Protein AF-A0A318R2X2-F1 (afdb_monomer_lite)

Secondary structure (DSSP, 8-state):
-HHHHHHHHHHHHHHHHHHHHSS-SSHHHHHHHHHHHHHHHTTT-SSEEEEEETTTTEEEEEEPP-TTPPPEEEEEEE-

Sequence (79 aa):
MKLTIALISLIALVFGFFYLFTGYKSAFEADQQCHYEMRLKSVELEDLGCDHDLETNQWLLYRKGINEQPSEVIKRYRY

Organism: NCBI:txid2213228

Radius of gyration: 17.21 Å; chains: 1; bounding box: 40×33×47 Å

Foldseek 3Di:
DVVVVVVVVVVVVVVVVCVVPVADPDLVRQQVVLVVVQVVCCVPDPQWDWDQDPVQRWIFTWHPDDPPDHIGTPDIHHD

Structure (mmCIF, N/CA/C/O backbone):
data_AF-A0A318R2X2-F1
#
_entry.id   AF-A0A318R2X2-F1
#
loop_
_atom_site.group_PDB
_atom_site.id
_atom_site.type_symbol
_atom_site.label_atom_id
_atom_site.label_alt_id
_atom_site.label_comp_id
_atom_site.label_asym_id
_atom_site.label_entity_id
_atom_site.label_seq_id
_atom_site.pdbx_PDB_ins_code
_atom_site.Cartn_x
_atom_site.Cartn_y
_atom_site.Cartn_z
_atom_site.occupancy
_atom_site.B_iso_or_equiv
_atom_site.auth_seq_id
_atom_site.auth_comp_id
_atom_site.auth_asym_id
_atom_site.auth_atom_id
_atom_site.pdbx_PDB_model_num
ATOM 1 N N . MET A 1 1 ? -23.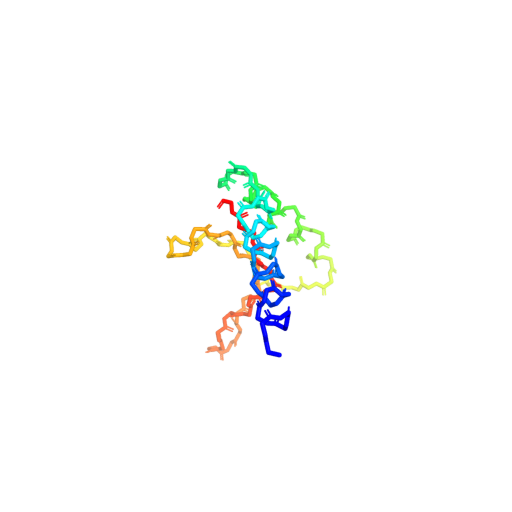445 -24.735 20.860 1.00 73.50 1 MET A N 1
ATOM 2 C CA . MET A 1 1 ? -23.973 -23.451 20.337 1.00 73.50 1 MET A CA 1
ATOM 3 C C . MET A 1 1 ? -23.463 -22.235 21.102 1.00 73.50 1 MET A C 1
ATOM 5 O O . MET A 1 1 ? -22.715 -21.485 20.501 1.00 73.50 1 MET A O 1
ATOM 9 N N . LYS A 1 2 ? -23.777 -22.031 22.394 1.00 90.56 2 LYS A N 1
ATOM 10 C CA . LYS A 1 2 ? -23.323 -20.827 23.135 1.00 90.56 2 LYS A CA 1
ATOM 11 C C . LYS A 1 2 ? -21.794 -20.660 23.170 1.00 90.56 2 LYS A C 1
ATOM 13 O O . LYS A 1 2 ? -21.297 -19.586 22.861 1.00 90.56 2 LYS A O 1
ATOM 18 N N . LEU A 1 3 ? -21.063 -21.739 23.463 1.00 94.75 3 LEU A N 1
ATOM 19 C CA . LEU A 1 3 ? -19.594 -21.738 23.472 1.00 94.75 3 LEU A CA 1
ATOM 20 C C . LEU A 1 3 ? -19.004 -21.457 22.078 1.00 94.75 3 LEU A C 1
ATOM 22 O O . LEU A 1 3 ? -18.065 -20.687 21.944 1.00 94.75 3 LEU A O 1
ATOM 26 N N . THR A 1 4 ? -19.595 -22.045 21.034 1.00 96.50 4 THR A N 1
ATOM 27 C CA . THR A 1 4 ? -19.187 -21.844 19.636 1.00 96.50 4 THR A CA 1
ATOM 28 C C . THR A 1 4 ? -19.359 -20.388 19.205 1.00 96.50 4 THR A C 1
ATOM 30 O O . THR A 1 4 ? -18.456 -19.821 18.606 1.00 96.50 4 THR A O 1
ATOM 33 N N . ILE A 1 5 ? -20.490 -19.767 19.555 1.00 97.19 5 ILE A N 1
ATOM 34 C CA . ILE A 1 5 ? -20.750 -18.350 19.272 1.00 97.19 5 ILE A CA 1
ATOM 35 C C . ILE A 1 5 ? -19.742 -17.472 20.019 1.00 97.19 5 ILE A C 1
ATOM 37 O O . ILE A 1 5 ? -19.137 -16.602 19.408 1.00 97.19 5 ILE A O 1
ATOM 41 N N . ALA A 1 6 ? -19.505 -17.736 21.309 1.00 97.62 6 ALA A N 1
ATOM 42 C CA . ALA A 1 6 ? -18.521 -16.989 22.092 1.00 97.62 6 ALA A CA 1
ATOM 43 C C . ALA A 1 6 ? -17.105 -17.082 21.494 1.00 97.62 6 ALA A C 1
ATOM 45 O O . ALA A 1 6 ? -16.409 -16.072 21.415 1.00 97.62 6 ALA A O 1
ATOM 46 N N . LEU A 1 7 ? -16.704 -18.267 21.021 1.00 97.94 7 LEU A N 1
ATOM 47 C CA . LEU A 1 7 ? -15.415 -18.472 20.364 1.00 97.94 7 LEU A CA 1
ATOM 48 C C . LEU A 1 7 ? -15.310 -17.689 19.047 1.00 97.94 7 LEU A C 1
ATOM 50 O O . LEU A 1 7 ? -14.314 -17.007 18.831 1.00 97.94 7 LEU A O 1
ATOM 54 N N . ILE A 1 8 ? -16.335 -17.743 18.190 1.00 98.12 8 ILE A N 1
ATOM 55 C CA . ILE A 1 8 ? -16.360 -16.991 16.923 1.00 98.12 8 ILE A CA 1
ATOM 56 C C . ILE A 1 8 ? -16.290 -15.484 17.191 1.00 98.12 8 ILE A C 1
ATOM 58 O O . ILE A 1 8 ? -15.503 -14.787 16.555 1.00 98.12 8 ILE A O 1
ATOM 62 N N . SER A 1 9 ? -17.058 -14.985 18.163 1.00 97.38 9 SER A N 1
ATOM 63 C CA . SER A 1 9 ? -17.026 -13.572 18.549 1.00 97.38 9 SER A CA 1
ATOM 64 C C . SER A 1 9 ? -15.653 -13.149 19.069 1.00 97.38 9 SER A C 1
ATOM 66 O O . SER A 1 9 ? -15.168 -12.082 18.701 1.00 97.38 9 SER A O 1
ATOM 68 N N . LEU A 1 10 ? -14.998 -13.982 19.885 1.00 97.94 10 LEU A N 1
ATOM 69 C CA . LEU A 1 10 ? -13.647 -13.704 20.373 1.00 97.94 10 LEU A CA 1
ATOM 70 C C . LEU A 1 10 ? -12.642 -13.635 19.219 1.00 97.94 10 LEU A C 1
ATOM 72 O O . LEU A 1 10 ? -11.848 -12.702 19.156 1.00 97.94 10 LEU A O 1
ATOM 76 N N . ILE A 1 11 ? -12.706 -14.587 18.288 1.00 98.06 11 ILE A N 1
ATOM 77 C CA . ILE A 1 11 ? -11.850 -14.606 17.099 1.00 98.06 11 ILE A CA 1
ATOM 78 C C . ILE A 1 11 ? -12.060 -13.332 16.270 1.00 98.06 11 ILE A C 1
ATOM 80 O O . ILE A 1 11 ? -11.089 -12.671 15.907 1.00 98.06 11 ILE A O 1
ATOM 84 N N . ALA A 1 12 ? -13.314 -12.945 16.025 1.00 97.38 12 ALA A N 1
ATOM 85 C CA . ALA A 1 12 ? -13.641 -11.729 15.287 1.00 97.38 12 ALA A CA 1
ATOM 86 C C . ALA A 1 12 ? -13.107 -10.463 15.979 1.00 97.38 12 ALA A C 1
ATOM 88 O O . ALA A 1 12 ? -12.553 -9.594 15.311 1.00 97.38 12 ALA A O 1
ATOM 89 N N . LEU A 1 13 ? -13.211 -10.375 17.310 1.00 97.69 13 LEU A N 1
ATOM 90 C CA . LEU A 1 13 ? -12.661 -9.259 18.083 1.00 97.69 13 LEU A CA 1
ATOM 91 C C . LEU A 1 13 ? -11.136 -9.193 17.996 1.00 97.69 13 LEU A C 1
ATOM 93 O O . LEU A 1 13 ? -10.586 -8.113 17.807 1.00 97.69 13 LEU A O 1
ATOM 97 N N . VAL A 1 14 ? -10.455 -10.335 18.097 1.00 97.00 14 VAL A N 1
ATOM 98 C CA . VAL A 1 14 ? -8.993 -10.406 17.984 1.00 97.00 14 VAL A CA 1
ATOM 99 C C . VAL A 1 14 ? -8.540 -9.978 16.588 1.00 97.00 14 VAL A C 1
ATOM 101 O O . VAL A 1 14 ? -7.650 -9.138 16.469 1.00 97.00 14 VAL A O 1
ATOM 104 N N . PHE A 1 15 ? -9.179 -10.480 15.527 1.00 96.06 15 PHE A N 1
ATOM 105 C CA . PHE A 1 15 ? -8.869 -10.054 14.160 1.00 96.06 15 PHE A CA 1
ATOM 106 C C . PHE A 1 15 ? -9.189 -8.580 13.920 1.00 96.06 15 PHE A C 1
ATOM 108 O O . PHE A 1 15 ? -8.389 -7.891 13.296 1.00 96.06 15 PHE A O 1
ATOM 115 N N . GLY A 1 16 ? -10.312 -8.081 14.440 1.00 94.00 16 GLY A N 1
ATOM 116 C CA . GLY A 1 16 ? -10.662 -6.665 14.370 1.00 94.00 16 GLY A CA 1
ATOM 117 C C . GLY A 1 16 ? -9.643 -5.785 15.091 1.00 94.00 16 GLY A C 1
ATOM 118 O O . GLY A 1 16 ? -9.243 -4.755 14.559 1.00 94.00 16 GLY A O 1
ATOM 119 N N . PHE A 1 17 ? -9.156 -6.217 16.257 1.00 94.62 17 PHE A N 1
ATOM 120 C CA . PHE A 1 17 ? -8.094 -5.530 16.984 1.00 94.62 17 PHE A CA 1
ATOM 121 C C . PHE A 1 17 ? -6.803 -5.487 16.162 1.00 94.62 17 PHE A C 1
ATOM 123 O O . PHE A 1 17 ? -6.285 -4.406 15.902 1.00 94.62 17 PHE A O 1
ATOM 130 N N . PHE A 1 18 ? -6.310 -6.629 15.675 1.00 93.25 18 PHE A N 1
ATOM 131 C CA . PHE A 1 18 ? -5.119 -6.630 14.822 1.00 93.25 18 PHE A CA 1
ATOM 132 C C . PHE A 1 18 ? -5.321 -5.759 13.588 1.00 93.25 18 PHE A C 1
ATOM 134 O O . PHE A 1 18 ? -4.487 -4.906 13.308 1.00 93.25 18 PHE A O 1
ATOM 141 N N . TYR A 1 19 ? -6.469 -5.878 12.921 1.00 88.19 19 TYR A N 1
ATOM 142 C CA . TYR A 1 19 ? -6.789 -5.009 11.805 1.00 88.19 19 TYR A CA 1
ATOM 143 C C . TYR A 1 19 ? -6.730 -3.539 12.220 1.00 88.19 19 TYR A C 1
ATOM 145 O O . TYR A 1 19 ? -6.089 -2.777 11.538 1.00 88.19 19 TYR A O 1
ATOM 153 N N . LEU A 1 20 ? -7.263 -3.082 13.346 1.00 84.94 20 LEU A N 1
ATOM 154 C CA . LEU A 1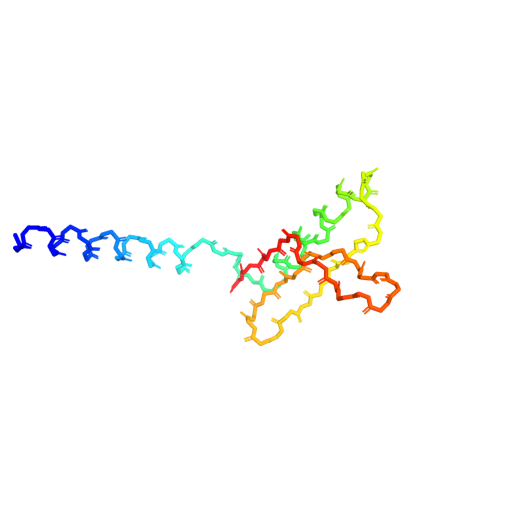 20 ? -7.161 -1.659 13.705 1.00 84.94 20 LEU A CA 1
ATOM 155 C C . LEU A 1 20 ? -5.735 -1.206 14.071 1.00 84.94 20 LEU A C 1
ATOM 157 O O . LEU A 1 20 ? -5.398 -0.053 13.820 1.00 84.94 20 LEU A O 1
ATOM 161 N N . PHE A 1 21 ? -4.891 -2.094 14.602 1.00 85.81 21 PHE A N 1
ATOM 162 C CA . PHE A 1 21 ? -3.596 -1.718 15.187 1.00 85.81 21 PHE A CA 1
ATOM 163 C C . PHE A 1 21 ? -2.348 -2.117 14.376 1.00 85.81 21 PHE A C 1
ATOM 165 O O . PHE A 1 21 ? -1.250 -1.702 14.740 1.00 85.81 21 PHE A O 1
ATOM 172 N N . THR A 1 22 ? -2.462 -2.879 13.281 1.00 85.75 22 THR A N 1
ATOM 173 C CA . THR A 1 22 ? -1.304 -3.321 12.467 1.00 85.75 22 THR A CA 1
ATOM 174 C C . THR A 1 22 ? -1.123 -2.535 11.159 1.00 85.75 22 THR A C 1
ATOM 176 O O . THR A 1 22 ? -0.908 -3.126 10.102 1.00 85.75 22 THR A O 1
ATOM 179 N N . GLY A 1 23 ? -1.277 -1.212 11.192 1.00 89.12 23 GLY A N 1
ATOM 180 C CA . GLY A 1 23 ? -0.984 -0.314 10.063 1.00 89.12 23 GLY A CA 1
ATOM 181 C C . GLY A 1 23 ? 0.299 0.490 10.282 1.00 89.12 23 GLY A C 1
ATOM 182 O O . GLY A 1 23 ? 0.853 0.492 11.383 1.00 89.12 23 GLY A O 1
ATOM 183 N N . TYR A 1 24 ? 0.754 1.190 9.245 1.00 94.19 24 TYR A N 1
ATOM 184 C CA . TYR A 1 24 ? 1.723 2.276 9.412 1.00 94.19 24 TYR A CA 1
ATOM 185 C C . TYR A 1 24 ? 1.074 3.418 10.206 1.00 94.19 24 TYR A C 1
ATOM 187 O O . TYR A 1 24 ? -0.144 3.523 10.270 1.00 94.19 24 TYR A O 1
ATOM 195 N N . LYS A 1 25 ? 1.863 4.281 10.847 1.00 92.38 25 LYS A N 1
ATOM 196 C CA . LYS A 1 25 ? 1.322 5.342 11.715 1.00 92.38 25 LYS A CA 1
ATOM 197 C C . LYS A 1 25 ? 0.924 6.605 10.960 1.00 92.38 25 LYS A C 1
ATOM 199 O O . LYS A 1 25 ? 0.383 7.531 11.562 1.00 92.38 25 LYS A O 1
ATOM 204 N N . SER A 1 26 ? 1.270 6.697 9.679 1.00 93.88 26 SER A N 1
ATOM 205 C CA . SER A 1 26 ? 0.965 7.852 8.840 1.00 93.88 26 SER A CA 1
ATOM 206 C C . SER A 1 26 ? 1.030 7.507 7.356 1.00 93.88 26 SER A C 1
ATOM 208 O O . SER A 1 26 ? 1.725 6.569 6.956 1.00 93.88 26 SER A O 1
ATOM 210 N N . ALA A 1 27 ? 0.393 8.351 6.541 1.00 95.44 27 ALA A N 1
ATOM 211 C CA . ALA A 1 27 ? 0.519 8.306 5.087 1.00 95.44 27 ALA A CA 1
ATOM 212 C C . ALA A 1 27 ? 1.983 8.388 4.635 1.00 95.44 27 ALA A C 1
ATOM 214 O O . ALA A 1 27 ? 2.359 7.734 3.673 1.00 95.44 27 ALA A O 1
ATOM 215 N N . PHE A 1 28 ? 2.810 9.156 5.351 1.00 96.94 28 PHE A N 1
ATOM 216 C CA . PHE A 1 28 ? 4.232 9.327 5.052 1.00 96.94 28 PHE A CA 1
ATOM 217 C C . PHE A 1 28 ? 5.047 8.050 5.300 1.00 96.94 28 PHE A C 1
ATOM 219 O O . PHE A 1 28 ? 5.908 7.689 4.507 1.00 96.94 28 PHE A O 1
ATOM 226 N N . GLU A 1 29 ? 4.766 7.338 6.392 1.00 97.12 29 GLU A N 1
ATOM 227 C CA . GLU A 1 29 ? 5.450 6.078 6.700 1.00 97.12 29 GLU A CA 1
ATOM 228 C C . GLU A 1 29 ? 5.058 4.974 5.701 1.00 97.12 29 GLU A C 1
ATOM 230 O O . GLU A 1 29 ? 5.917 4.231 5.223 1.00 97.12 29 GLU A O 1
ATOM 235 N N . ALA A 1 30 ? 3.775 4.908 5.330 1.00 97.56 30 ALA A N 1
ATOM 236 C CA . ALA A 1 30 ? 3.294 3.988 4.302 1.00 97.56 30 ALA A CA 1
ATOM 237 C C . ALA A 1 30 ? 3.871 4.302 2.910 1.00 97.56 30 ALA A C 1
ATOM 239 O O . ALA A 1 30 ? 4.282 3.379 2.206 1.00 97.56 30 ALA A O 1
ATOM 240 N N . ASP A 1 31 ? 3.954 5.584 2.540 1.00 97.94 31 ASP A N 1
ATOM 241 C CA . ASP A 1 31 ? 4.594 6.058 1.307 1.00 97.94 31 ASP A CA 1
ATOM 242 C C . ASP A 1 31 ? 6.057 5.608 1.223 1.00 97.94 31 ASP A C 1
ATOM 244 O O . ASP A 1 31 ? 6.483 4.961 0.259 1.00 97.94 31 ASP A O 1
ATOM 248 N N . GLN A 1 32 ? 6.818 5.897 2.283 1.00 98.12 32 GLN A N 1
ATOM 249 C CA . GLN A 1 32 ? 8.228 5.548 2.376 1.00 98.12 32 GLN A CA 1
ATOM 250 C C . GLN A 1 32 ? 8.432 4.040 2.216 1.00 98.12 32 GLN A C 1
ATOM 252 O O . GLN A 1 32 ? 9.331 3.607 1.488 1.00 98.12 32 GLN A O 1
ATOM 257 N N . GLN A 1 33 ? 7.595 3.234 2.871 1.00 98.06 33 GLN A N 1
ATOM 258 C CA . GLN A 1 33 ? 7.698 1.786 2.781 1.00 98.06 33 GLN A CA 1
ATOM 259 C C . GLN A 1 33 ? 7.301 1.255 1.397 1.00 98.06 33 GLN A C 1
ATOM 261 O O . GLN A 1 33 ? 7.960 0.338 0.900 1.00 98.06 33 GLN A O 1
ATOM 266 N N . CYS A 1 34 ? 6.281 1.836 0.755 1.00 98.25 34 CYS A N 1
ATOM 267 C CA . CYS A 1 34 ? 5.915 1.490 -0.617 1.00 98.25 34 CYS A CA 1
ATOM 268 C C . CYS A 1 34 ? 7.104 1.707 -1.559 1.00 98.25 34 CYS A C 1
ATOM 270 O O . CYS A 1 34 ? 7.536 0.777 -2.244 1.00 98.25 34 CYS A O 1
ATOM 272 N N . HIS A 1 35 ? 7.700 2.902 -1.535 1.00 98.06 35 HIS A N 1
ATOM 273 C CA . HIS A 1 35 ? 8.826 3.250 -2.401 1.00 98.06 35 HIS A CA 1
ATOM 274 C C . HIS A 1 35 ? 10.096 2.448 -2.087 1.00 98.06 35 HIS A C 1
ATOM 276 O O . HIS A 1 35 ? 10.844 2.085 -3.000 1.00 98.06 35 HIS A O 1
ATOM 282 N N . TYR A 1 36 ? 10.333 2.121 -0.815 1.00 97.88 36 TYR A N 1
ATOM 283 C CA . TYR A 1 36 ? 11.419 1.228 -0.420 1.00 97.88 36 TYR A CA 1
ATOM 284 C C . TYR A 1 36 ? 11.252 -0.170 -1.033 1.00 97.88 36 TYR A C 1
ATOM 286 O O . TYR A 1 36 ? 12.176 -0.681 -1.668 1.00 97.88 36 TYR A O 1
ATOM 294 N N . GLU A 1 37 ? 10.074 -0.782 -0.899 1.00 97.44 37 GLU A N 1
ATOM 295 C CA . GLU A 1 37 ? 9.815 -2.115 -1.453 1.00 97.44 37 GLU A CA 1
ATOM 296 C C . GLU A 1 37 ? 9.757 -2.122 -2.981 1.00 97.44 37 GLU A C 1
ATOM 298 O O . GLU A 1 37 ? 10.231 -3.079 -3.595 1.00 97.44 37 GLU A O 1
ATOM 303 N N . MET A 1 38 ? 9.242 -1.055 -3.598 1.00 97.44 38 MET A N 1
ATOM 304 C CA . MET A 1 38 ? 9.296 -0.851 -5.044 1.00 97.44 38 MET A CA 1
ATOM 305 C C . MET A 1 38 ? 10.741 -0.923 -5.542 1.00 97.44 38 MET A C 1
ATOM 307 O O . MET A 1 38 ? 11.032 -1.682 -6.463 1.00 97.44 38 MET A O 1
ATOM 311 N N . ARG A 1 39 ? 11.662 -0.200 -4.888 1.00 96.25 39 ARG A N 1
ATOM 312 C CA . ARG A 1 39 ? 13.093 -0.204 -5.228 1.00 96.25 39 ARG A CA 1
ATOM 313 C C . ARG A 1 39 ? 13.740 -1.579 -5.053 1.00 96.25 39 ARG A C 1
ATOM 315 O O . ARG A 1 39 ? 14.628 -1.935 -5.819 1.00 96.25 39 ARG A O 1
ATOM 322 N N . LEU A 1 40 ? 13.345 -2.344 -4.037 1.00 96.06 40 LEU A N 1
ATOM 323 C CA . LEU A 1 40 ? 13.865 -3.702 -3.855 1.00 96.06 40 LEU A CA 1
ATOM 324 C C . LEU A 1 40 ? 13.364 -4.648 -4.950 1.00 96.06 40 LEU A C 1
ATOM 326 O O . LEU A 1 40 ? 14.131 -5.449 -5.475 1.00 96.06 40 LEU A O 1
ATOM 330 N N . LYS A 1 41 ? 12.079 -4.552 -5.300 1.00 95.19 41 LYS A N 1
ATOM 331 C CA . LYS A 1 41 ? 11.438 -5.431 -6.284 1.00 95.19 41 LYS A CA 1
ATOM 332 C C . LYS A 1 41 ? 11.760 -5.058 -7.726 1.00 95.19 41 LYS A C 1
ATOM 334 O O . LYS A 1 41 ? 11.689 -5.932 -8.583 1.00 95.19 41 LYS A O 1
ATOM 339 N N . SER A 1 42 ? 12.170 -3.817 -7.994 1.00 91.62 42 SER A N 1
ATOM 340 C CA . SER A 1 42 ? 12.542 -3.362 -9.339 1.00 91.62 42 SER A CA 1
ATOM 341 C C . SER A 1 42 ? 13.779 -4.060 -9.914 1.00 91.62 42 SER A C 1
ATOM 343 O O . SER A 1 42 ? 14.122 -3.840 -11.067 1.00 91.62 42 SER A O 1
ATOM 345 N N . VAL A 1 43 ? 14.476 -4.873 -9.113 1.00 90.00 43 VAL A N 1
ATOM 346 C CA . VAL A 1 43 ? 15.571 -5.738 -9.579 1.00 90.00 43 VAL A CA 1
ATOM 347 C C . VAL A 1 43 ? 15.041 -6.921 -10.400 1.00 90.00 43 VAL A C 1
ATOM 349 O O . VAL A 1 43 ? 15.721 -7.385 -11.308 1.00 90.00 43 VAL A O 1
ATOM 352 N N . GLU A 1 44 ? 13.837 -7.406 -10.088 1.00 87.44 44 GLU A N 1
ATOM 353 C CA . GLU A 1 44 ? 13.242 -8.608 -10.694 1.00 87.44 44 GLU A CA 1
ATOM 354 C C . GLU A 1 44 ? 11.973 -8.305 -11.498 1.00 87.44 44 GLU A C 1
ATOM 356 O O . GLU A 1 44 ? 11.592 -9.075 -12.377 1.00 87.44 44 GLU A O 1
ATOM 361 N N . LEU A 1 45 ? 11.289 -7.209 -11.170 1.00 86.12 45 LEU A N 1
ATOM 362 C CA . LEU A 1 45 ? 10.018 -6.822 -11.763 1.00 86.12 45 LEU A CA 1
ATOM 363 C C . LEU A 1 45 ? 10.142 -5.451 -12.418 1.00 86.12 45 LEU A C 1
ATOM 365 O O . LEU A 1 45 ? 10.517 -4.476 -11.771 1.00 86.12 45 LEU A O 1
ATOM 369 N N . GLU A 1 46 ? 9.761 -5.368 -13.684 1.00 88.50 46 GLU A N 1
ATOM 370 C CA . GLU A 1 46 ? 9.670 -4.101 -14.404 1.00 88.50 46 GLU A CA 1
ATOM 371 C C . GLU A 1 46 ? 8.322 -3.410 -14.144 1.00 88.50 46 GLU A C 1
ATOM 373 O O . GLU A 1 46 ? 7.387 -3.997 -13.586 1.00 88.50 46 GLU A O 1
ATOM 378 N N . ASP A 1 47 ? 8.246 -2.134 -14.528 1.00 93.56 47 ASP A N 1
ATOM 379 C CA . ASP A 1 47 ? 7.016 -1.337 -14.544 1.00 93.56 47 ASP A CA 1
ATOM 380 C C . ASP A 1 47 ? 6.275 -1.222 -13.204 1.00 93.56 47 ASP A C 1
ATOM 382 O O . ASP A 1 47 ? 5.050 -1.088 -13.151 1.00 93.56 47 ASP A O 1
ATOM 386 N N . LEU A 1 48 ? 7.017 -1.227 -12.098 1.00 97.06 48 LEU A N 1
ATOM 387 C CA . LEU A 1 48 ? 6.447 -0.983 -10.778 1.00 97.06 48 LEU A CA 1
ATOM 388 C C . LEU A 1 48 ? 6.123 0.500 -10.554 1.00 97.06 48 LEU A C 1
ATOM 390 O O . LEU A 1 48 ? 6.799 1.398 -11.062 1.00 97.06 48 LEU A O 1
ATOM 394 N N . GLY A 1 49 ? 5.096 0.749 -9.750 1.00 96.75 49 GLY A N 1
ATOM 395 C CA . GLY A 1 49 ? 4.731 2.074 -9.269 1.00 96.75 49 GLY A CA 1
ATOM 396 C C . GLY A 1 49 ? 4.157 2.024 -7.859 1.00 96.75 49 GLY A C 1
ATOM 397 O O . GLY A 1 49 ? 3.651 0.992 -7.416 1.00 96.75 49 GLY A O 1
ATOM 398 N N . CYS A 1 50 ? 4.229 3.163 -7.178 1.00 97.69 50 CYS A N 1
ATOM 399 C CA . CYS A 1 50 ? 3.498 3.429 -5.947 1.00 97.69 50 CYS A CA 1
ATOM 400 C C . CYS A 1 50 ? 2.452 4.509 -6.216 1.00 97.69 50 CYS A C 1
ATOM 402 O O . CYS A 1 50 ? 2.754 5.496 -6.884 1.00 97.69 50 CYS A O 1
ATOM 404 N N . ASP A 1 51 ? 1.229 4.305 -5.735 1.00 97.25 51 ASP A N 1
ATOM 405 C CA . ASP A 1 51 ? 0.159 5.301 -5.814 1.00 97.25 51 ASP A CA 1
ATOM 406 C C . ASP A 1 51 ? -0.619 5.370 -4.503 1.00 97.25 51 ASP A C 1
ATOM 408 O O . ASP A 1 51 ? -0.715 4.382 -3.769 1.00 97.25 51 ASP A O 1
ATOM 412 N N . HIS A 1 52 ? -1.149 6.550 -4.210 1.00 97.12 52 HIS A N 1
ATOM 413 C CA . HIS A 1 52 ? -1.918 6.802 -3.008 1.00 97.12 52 HIS A CA 1
ATOM 414 C C . HIS A 1 52 ? -3.414 6.689 -3.312 1.00 97.12 52 HIS A C 1
ATOM 416 O O . HIS A 1 52 ? -4.033 7.599 -3.862 1.00 97.12 52 HIS A O 1
ATOM 422 N N . ASP A 1 53 ? -4.004 5.574 -2.894 1.00 96.19 53 ASP A N 1
ATOM 423 C CA . ASP A 1 53 ? -5.438 5.333 -2.967 1.00 96.19 53 ASP A CA 1
ATOM 424 C C . ASP A 1 53 ? -6.159 6.093 -1.844 1.00 96.19 53 ASP A C 1
ATOM 426 O O . ASP A 1 53 ? -6.223 5.658 -0.689 1.00 96.19 53 ASP A O 1
ATOM 430 N N . LEU A 1 54 ? -6.702 7.253 -2.215 1.00 92.44 54 LEU A N 1
ATOM 431 C CA . LEU A 1 54 ? -7.445 8.153 -1.332 1.00 92.44 54 LEU A CA 1
ATOM 432 C C . LEU A 1 54 ? -8.821 7.605 -0.927 1.00 92.44 54 LEU A C 1
ATOM 434 O O . LEU A 1 54 ? -9.377 8.054 0.074 1.00 92.44 54 LEU A O 1
ATOM 438 N N . GLU A 1 55 ? -9.383 6.652 -1.676 1.00 94.69 55 GLU A N 1
ATOM 439 C CA . GLU A 1 55 ? -10.683 6.057 -1.350 1.00 94.69 55 GLU A CA 1
ATOM 440 C C . GLU A 1 55 ? -10.543 5.081 -0.183 1.00 94.69 55 GLU A C 1
ATOM 442 O O . GLU A 1 55 ? -11.405 5.021 0.699 1.00 94.69 55 GLU A O 1
ATOM 447 N N . THR A 1 56 ? -9.429 4.343 -0.145 1.00 92.00 56 THR A N 1
ATOM 448 C CA . THR A 1 56 ? -9.153 3.380 0.927 1.00 92.00 56 THR A CA 1
ATOM 449 C C . THR A 1 56 ? -8.174 3.885 1.989 1.00 92.00 56 THR A C 1
ATOM 451 O O . THR A 1 56 ? -8.029 3.222 3.019 1.00 92.00 56 THR A O 1
ATOM 454 N N . ASN A 1 57 ? -7.568 5.064 1.794 1.00 91.44 57 ASN A N 1
ATOM 455 C CA . ASN A 1 57 ? -6.478 5.620 2.610 1.00 91.44 57 ASN A CA 1
ATOM 456 C C . ASN A 1 57 ? -5.292 4.650 2.714 1.00 91.44 57 A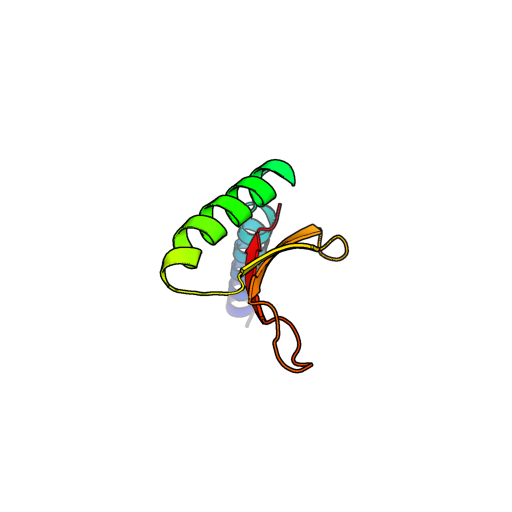SN A C 1
ATOM 458 O O . ASN A 1 57 ? -4.866 4.251 3.801 1.00 91.44 57 ASN A O 1
ATOM 462 N N . GLN A 1 58 ? -4.801 4.194 1.564 1.00 95.88 58 GLN A N 1
ATOM 463 C CA . GLN A 1 58 ? -3.712 3.221 1.483 1.00 95.88 58 GLN A CA 1
ATOM 464 C C . GLN A 1 58 ? -2.738 3.602 0.383 1.00 95.88 58 GLN A C 1
ATOM 466 O O . GLN A 1 58 ? -3.126 4.118 -0.658 1.00 95.88 58 GLN A O 1
ATOM 471 N N . TRP A 1 59 ? -1.471 3.251 0.565 1.00 98.00 59 TRP A N 1
ATOM 472 C CA . TRP A 1 59 ? -0.542 3.207 -0.557 1.00 98.00 59 TRP A CA 1
ATOM 473 C C . TRP A 1 59 ? -0.611 1.853 -1.251 1.00 98.00 59 TRP A C 1
ATOM 475 O O . TRP A 1 59 ? -0.733 0.810 -0.603 1.00 98.00 59 TRP A O 1
ATOM 485 N N . LEU A 1 60 ? -0.521 1.863 -2.574 1.00 98.00 60 LEU A N 1
ATOM 486 C CA . LEU A 1 60 ? -0.551 0.683 -3.424 1.00 98.00 60 LEU A CA 1
ATOM 487 C C . LEU A 1 60 ? 0.797 0.544 -4.115 1.00 98.00 60 LEU A C 1
ATOM 489 O O . LEU A 1 60 ? 1.169 1.414 -4.893 1.00 98.00 60 LEU A O 1
ATOM 493 N N . LEU A 1 61 ? 1.489 -0.571 -3.893 1.00 98.25 61 LEU 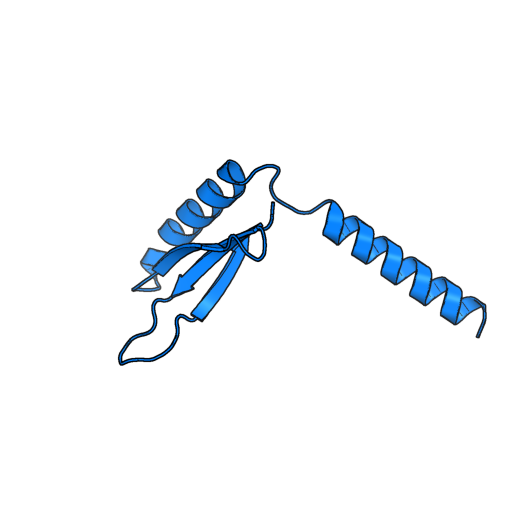A N 1
ATOM 494 C CA . LEU A 1 61 ? 2.520 -1.022 -4.821 1.00 98.25 61 LEU A CA 1
ATOM 495 C C . LEU A 1 61 ? 1.822 -1.817 -5.917 1.00 98.25 61 LEU A C 1
ATOM 497 O O . LEU A 1 61 ? 1.155 -2.815 -5.627 1.00 98.25 61 LEU A O 1
ATOM 501 N N . TYR A 1 62 ? 2.000 -1.403 -7.162 1.00 97.56 62 TYR A N 1
ATOM 502 C CA . TYR A 1 62 ? 1.375 -2.039 -8.313 1.00 97.56 62 TYR A CA 1
ATOM 503 C C . TYR A 1 62 ? 2.371 -2.254 -9.450 1.00 97.56 62 TYR A C 1
ATOM 505 O O . TYR A 1 62 ? 3.380 -1.556 -9.552 1.00 97.56 62 TYR A O 1
ATOM 513 N N . ARG A 1 63 ? 2.073 -3.222 -10.316 1.00 97.00 63 ARG A N 1
ATOM 514 C CA . ARG A 1 63 ? 2.677 -3.336 -11.646 1.00 97.00 63 ARG A CA 1
ATOM 515 C C . ARG A 1 63 ? 1.770 -2.622 -12.637 1.00 97.00 63 ARG A C 1
ATOM 517 O O . ARG A 1 63 ? 0.567 -2.891 -12.658 1.00 97.00 63 ARG A O 1
ATOM 524 N N . LYS A 1 64 ? 2.320 -1.711 -13.439 1.00 94.94 64 LYS A N 1
ATOM 525 C CA . LYS A 1 64 ? 1.558 -1.022 -14.486 1.00 94.94 64 LYS A CA 1
ATOM 526 C C . LYS A 1 64 ? 1.029 -2.046 -15.480 1.00 94.94 64 LYS A C 1
ATOM 528 O O . LYS A 1 64 ? 1.752 -2.943 -15.911 1.00 94.94 64 LYS A O 1
ATOM 533 N N . GLY A 1 65 ? -0.239 -1.901 -15.837 1.00 93.06 65 GLY A N 1
ATOM 534 C CA . GLY A 1 65 ? -0.812 -2.672 -16.926 1.00 93.06 65 GLY A CA 1
ATOM 535 C C . GLY A 1 65 ? -0.217 -2.241 -18.268 1.00 93.06 65 GLY A C 1
ATOM 536 O O . GLY A 1 65 ? 0.036 -1.058 -18.500 1.00 93.06 65 GLY A O 1
ATOM 537 N N . ILE A 1 66 ? 0.013 -3.210 -19.151 1.00 92.00 66 ILE A N 1
ATOM 538 C CA . ILE A 1 66 ? 0.478 -2.999 -20.528 1.00 92.00 66 ILE A CA 1
ATOM 539 C C . ILE A 1 66 ? -0.639 -3.362 -21.506 1.00 92.00 66 ILE A C 1
ATOM 541 O O . ILE A 1 66 ? -1.484 -4.196 -21.187 1.00 92.00 66 ILE A O 1
ATOM 545 N N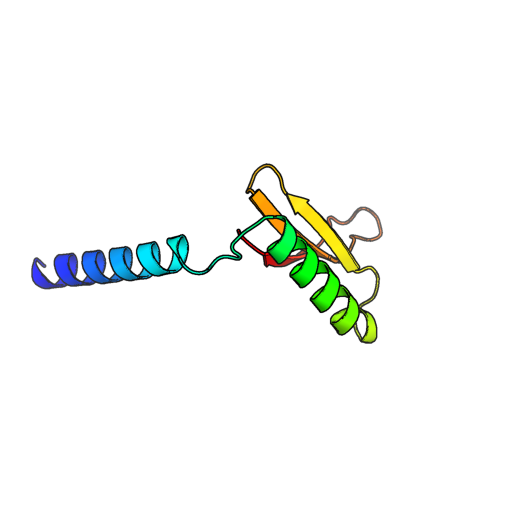 . ASN A 1 67 ? -0.639 -2.777 -22.708 1.00 90.88 67 ASN A N 1
ATOM 546 C CA . ASN A 1 67 ? -1.605 -3.099 -23.772 1.00 90.88 67 ASN A CA 1
ATOM 547 C C . ASN A 1 67 ? -3.071 -3.046 -23.296 1.00 90.88 67 ASN A C 1
ATOM 54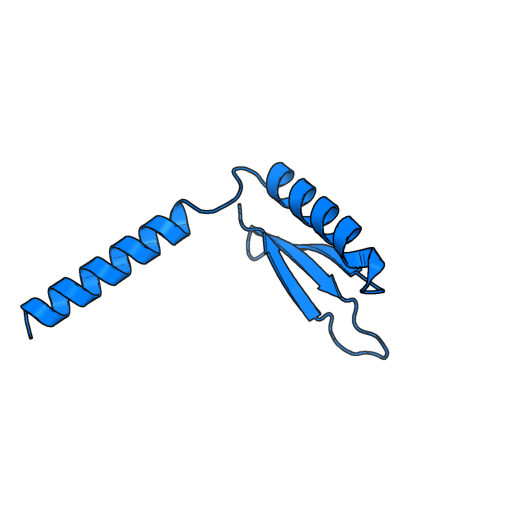9 O O . ASN A 1 67 ? -3.811 -4.020 -23.434 1.00 90.88 67 ASN A O 1
ATOM 553 N N . GLU A 1 68 ? -3.458 -1.919 -22.690 1.00 91.31 68 GLU A N 1
ATOM 554 C CA . GLU A 1 68 ? -4.820 -1.657 -22.186 1.00 91.31 68 GLU A CA 1
ATOM 555 C C . GLU A 1 68 ? -5.283 -2.586 -21.049 1.00 91.31 68 GLU A C 1
ATOM 557 O O . GLU A 1 68 ? -6.449 -2.562 -20.657 1.00 91.31 68 GLU A O 1
ATOM 562 N N . GLN A 1 69 ? -4.379 -3.381 -20.471 1.00 95.19 69 GLN A N 1
ATOM 563 C CA . GLN A 1 69 ? -4.679 -4.134 -19.258 1.00 95.19 69 GLN A CA 1
ATOM 564 C C . GLN A 1 69 ? -4.670 -3.217 -18.029 1.00 95.19 69 GLN A C 1
ATOM 566 O O . GLN A 1 69 ? -3.910 -2.245 -17.989 1.00 95.19 69 GLN A O 1
ATOM 571 N N . PRO A 1 70 ? -5.491 -3.510 -17.008 1.00 95.00 70 PRO A N 1
ATOM 572 C CA . PRO A 1 70 ? -5.435 -2.788 -15.747 1.00 95.00 70 PRO A CA 1
ATOM 573 C C . PRO A 1 70 ? -4.119 -3.066 -15.013 1.00 95.00 70 PRO A C 1
ATOM 575 O O . PRO A 1 70 ? -3.503 -4.122 -15.169 1.00 95.00 70 PRO A O 1
ATOM 578 N N . SER A 1 71 ? -3.711 -2.123 -14.167 1.00 95.56 71 SER A N 1
ATOM 579 C CA . SER A 1 71 ? -2.600 -2.330 -13.239 1.00 95.56 71 SER A CA 1
ATOM 580 C C . SER A 1 71 ? -2.919 -3.421 -12.216 1.00 95.56 71 SER A C 1
ATOM 582 O O . SER A 1 71 ? -4.033 -3.510 -11.698 1.00 95.56 71 SER A O 1
ATOM 584 N N . GLU A 1 72 ? -1.915 -4.225 -11.884 1.00 96.00 72 GLU A N 1
ATOM 585 C CA . GLU A 1 72 ? -2.014 -5.292 -10.891 1.00 96.00 72 GLU A CA 1
ATOM 586 C C . GLU A 1 72 ? -1.522 -4.779 -9.534 1.00 96.00 72 GLU A C 1
ATOM 588 O O . GLU A 1 72 ? -0.357 -4.404 -9.394 1.00 96.00 72 GLU A O 1
ATOM 593 N N . VAL A 1 73 ? -2.385 -4.781 -8.514 1.00 96.75 73 VAL A N 1
ATOM 594 C CA . VAL A 1 73 ? -1.971 -4.440 -7.145 1.00 96.75 73 VAL A CA 1
ATOM 595 C C . VAL A 1 73 ? -1.165 -5.595 -6.559 1.00 96.75 73 VAL A C 1
ATOM 597 O O . VAL A 1 73 ? -1.691 -6.681 -6.334 1.00 96.75 73 VAL A O 1
ATOM 600 N N . ILE A 1 74 ? 0.101 -5.333 -6.249 1.00 96.75 74 ILE A N 1
ATOM 601 C CA . ILE A 1 74 ? 1.023 -6.297 -5.641 1.00 96.75 74 ILE A CA 1
ATOM 602 C C . ILE A 1 74 ? 0.890 -6.266 -4.118 1.00 96.75 74 ILE A C 1
ATOM 604 O O . ILE A 1 74 ? 0.902 -7.311 -3.467 1.00 96.75 74 ILE A O 1
ATOM 608 N N . LYS A 1 75 ? 0.805 -5.066 -3.528 1.00 97.19 75 LYS A N 1
ATOM 609 C CA . LYS A 1 75 ? 0.729 -4.896 -2.072 1.00 97.19 75 LYS A CA 1
ATOM 610 C C . LYS A 1 75 ? 0.027 -3.601 -1.679 1.00 97.19 75 LYS A C 1
ATOM 612 O O . LYS A 1 75 ? 0.101 -2.604 -2.390 1.00 97.19 75 LYS A O 1
ATOM 617 N N . ARG A 1 76 ? -0.631 -3.633 -0.518 1.00 96.69 76 ARG A N 1
ATOM 618 C CA . ARG A 1 76 ? -1.313 -2.497 0.111 1.00 96.69 76 ARG A CA 1
ATOM 619 C C . ARG A 1 76 ? -0.609 -2.128 1.414 1.00 96.69 76 ARG A C 1
ATOM 621 O O . ARG A 1 76 ? -0.352 -3.005 2.240 1.00 96.69 76 ARG A O 1
ATOM 628 N N . TYR A 1 77 ? -0.334 -0.844 1.602 1.00 96.50 77 TYR A N 1
ATOM 629 C CA . TYR A 1 77 ? 0.278 -0.271 2.798 1.00 96.50 77 TYR A CA 1
ATOM 630 C C . TYR A 1 77 ? -0.750 0.642 3.458 1.00 96.50 77 TYR A C 1
ATOM 632 O O . TYR A 1 77 ? -0.933 1.797 3.077 1.00 96.50 77 TYR A O 1
ATOM 640 N N . ARG A 1 78 ? -1.474 0.079 4.423 1.00 93.94 78 ARG A N 1
ATOM 641 C CA . ARG A 1 78 ? -2.515 0.783 5.171 1.00 93.94 78 ARG A CA 1
ATOM 642 C C . ARG A 1 78 ? -1.910 1.553 6.336 1.00 93.94 78 ARG A C 1
ATOM 644 O O . ARG A 1 78 ? -1.037 1.014 7.019 1.00 93.94 78 ARG A O 1
ATOM 651 N N . TYR A 1 79 ? -2.421 2.750 6.578 1.00 91.12 79 TYR A N 1
ATOM 652 C CA . TYR A 1 79 ? -2.037 3.612 7.688 1.00 91.12 79 TYR A CA 1
ATOM 653 C C . TYR A 1 79 ? -3.258 4.232 8.377 1.00 91.12 79 TYR A C 1
ATOM 655 O O . TYR A 1 79 ? -4.387 3.968 7.902 1.00 91.12 79 TYR A O 1
#

pLDDT: mean 94.54, std 4.18, range [73.5, 98.25]